Protein AF-A0A951JNP9-F1 (afdb_monomer)

Mean predicted aligned error: 10.54 Å

Solvent-accessible surface area (backbone atoms only — not comparable to full-atom values): 10435 Å² total; per-residue (Å²): 135,77,74,66,65,61,54,60,59,53,63,57,62,78,66,54,77,75,78,70,90,62,84,84,72,83,64,74,75,79,90,60,90,66,82,86,49,72,65,60,55,49,46,41,73,75,48,42,84,53,52,74,46,77,48,74,44,97,88,77,47,43,36,37,30,35,56,43,95,45,43,48,61,54,53,46,45,38,32,75,76,67,43,37,78,36,73,77,46,50,47,66,46,76,82,55,92,88,50,46,35,31,43,38,39,36,34,29,14,76,91,77,71,42,72,42,35,41,35,24,68,29,47,83,93,50,46,61,38,58,40,50,44,91,76,37,74,67,36,55,61,30,51,17,46,32,28,51,72,66,51,38,43,51,52,86,48,94,75,80,50,72,74,80,70,62,92,81,68,87,80,84,110

Foldseek 3Di:
DDPVVVVVVVVVVVVPPDPPPDPPPVDADPDDPQDDDPVVVVLCVVPPVQFPDWGDPPRAAIETEG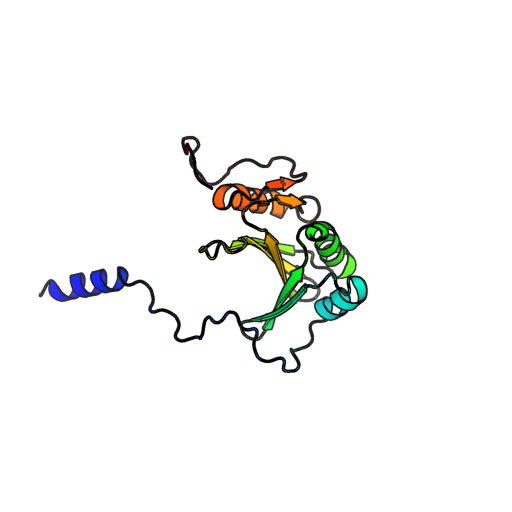ELACVLVSLLCCCPVVQQVDFPAWAWDDPDPQFFIKTWTWTARPVVRDIYIYIYGHGPVGLEHAQCCVVDVVSLVRVLDRCQPPVRHHPPRPDNHHDPDDPPPDDDD

Radius of gyration: 19.49 Å; Cα contacts (8 Å, |Δi|>4): 256; chains: 1; bounding box: 50×58×49 Å

Sequence (173 aa):
MSDDGFKKGLDSLDQGPAPSDAPDDGAPPPAGDLPPHPSVDALREEFGAGVLRHELVAGDEHIVYIPPERAAEVLGWLRDQQGYDFLQDLTAVDYGGGRAIQVVYQLWSIERKLNLRVKCELPLDALEIDTVYFLWRAADWLEREVYDMFGVVFRGHPDLRRILMPYNYAEGH

Structure (mmCIF, N/CA/C/O backbone):
data_AF-A0A951JNP9-F1
#
_entry.id   AF-A0A951JNP9-F1
#
loop_
_atom_site.group_PDB
_atom_site.id
_atom_site.type_symbol
_atom_site.label_atom_id
_atom_site.label_alt_id
_atom_site.label_comp_id
_atom_site.label_asym_id
_atom_site.label_entity_id
_atom_site.label_seq_id
_atom_site.pdbx_PDB_ins_code
_atom_site.Cartn_x
_atom_site.Cartn_y
_atom_site.Cartn_z
_atom_site.occupancy
_atom_site.B_iso_or_equiv
_atom_site.auth_seq_id
_atom_site.auth_comp_id
_atom_site.auth_asym_id
_atom_site.auth_atom_id
_atom_site.pdbx_PDB_model_num
ATOM 1 N N . MET A 1 1 ? 34.194 43.141 1.386 1.00 49.09 1 MET A N 1
ATOM 2 C CA . MET A 1 1 ? 33.127 42.213 1.813 1.00 49.09 1 MET A CA 1
ATOM 3 C C . MET A 1 1 ? 33.415 40.915 1.092 1.00 49.09 1 MET A C 1
ATOM 5 O O . MET A 1 1 ? 33.294 40.891 -0.123 1.00 49.09 1 MET A O 1
ATOM 9 N N . SER A 1 2 ? 34.012 39.949 1.789 1.00 50.94 2 SER A N 1
ATOM 10 C CA . SER A 1 2 ? 34.652 38.798 1.148 1.00 50.94 2 SER A CA 1
ATOM 11 C C . SER A 1 2 ? 33.619 37.809 0.612 1.00 50.94 2 SER A C 1
ATOM 13 O O . SER A 1 2 ? 32.766 37.334 1.357 1.00 50.94 2 SER A O 1
ATOM 15 N N . ASP A 1 3 ? 33.775 37.489 -0.671 1.00 61.00 3 ASP A N 1
ATOM 16 C CA . ASP A 1 3 ? 33.046 36.524 -1.516 1.00 61.00 3 ASP A CA 1
ATOM 17 C C . ASP A 1 3 ? 33.176 35.051 -1.046 1.00 61.00 3 ASP A C 1
ATOM 19 O O . ASP A 1 3 ? 32.680 34.112 -1.661 1.00 61.00 3 ASP A O 1
ATOM 23 N N . ASP A 1 4 ? 33.850 34.850 0.085 1.00 58.62 4 ASP A N 1
ATOM 24 C CA . ASP A 1 4 ? 34.246 33.553 0.637 1.00 58.62 4 ASP A CA 1
ATOM 25 C C . ASP A 1 4 ? 33.125 32.874 1.436 1.00 58.62 4 ASP A C 1
ATOM 27 O O . ASP A 1 4 ? 33.121 31.660 1.608 1.00 58.62 4 ASP A O 1
ATOM 31 N N . GLY A 1 5 ? 32.153 33.649 1.931 1.00 52.34 5 GLY A N 1
ATOM 32 C CA . GLY A 1 5 ? 31.021 33.115 2.696 1.00 52.34 5 GLY A CA 1
ATOM 33 C C . GLY A 1 5 ? 29.940 32.479 1.821 1.00 52.34 5 GLY A C 1
ATOM 34 O O . GLY A 1 5 ? 29.278 31.541 2.254 1.00 52.34 5 GLY A O 1
ATOM 35 N N . PHE A 1 6 ? 29.777 32.964 0.586 1.00 53.50 6 PHE A N 1
ATOM 36 C CA . PHE A 1 6 ? 28.733 32.497 -0.328 1.00 53.50 6 PHE A CA 1
ATOM 37 C C . PHE A 1 6 ? 29.116 31.175 -1.009 1.00 53.50 6 PHE A C 1
ATOM 39 O O . PHE A 1 6 ? 28.304 30.255 -1.054 1.00 53.50 6 PHE A O 1
ATOM 46 N N . LYS A 1 7 ? 30.378 31.031 -1.442 1.00 54.97 7 LYS A N 1
ATOM 47 C CA . LYS A 1 7 ? 30.908 29.764 -1.986 1.00 54.97 7 LYS A CA 1
ATOM 48 C C . LYS A 1 7 ? 30.853 28.624 -0.974 1.00 54.97 7 LYS A C 1
ATOM 50 O O . LYS A 1 7 ? 30.363 27.549 -1.292 1.00 54.97 7 LYS A O 1
ATOM 55 N N . LYS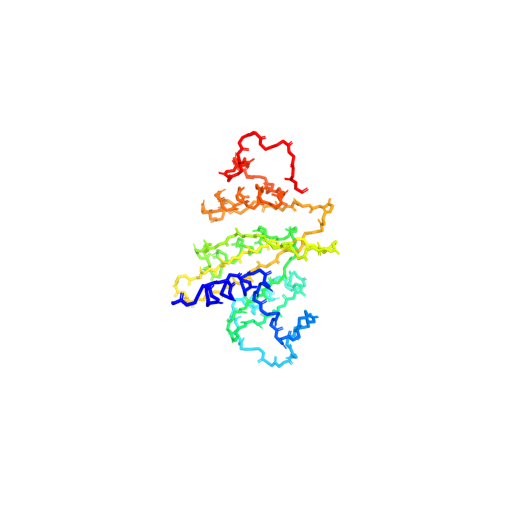 A 1 8 ? 31.225 28.903 0.278 1.00 56.62 8 LYS A N 1
ATOM 56 C CA . LYS A 1 8 ? 31.210 27.909 1.360 1.00 56.62 8 LYS A CA 1
ATOM 57 C C . LYS A 1 8 ? 29.818 27.337 1.652 1.00 56.62 8 LYS A C 1
ATOM 59 O O . LYS A 1 8 ? 29.720 26.195 2.081 1.00 56.62 8 LYS A O 1
ATOM 64 N N . GLY A 1 9 ? 28.763 28.128 1.439 1.00 52.12 9 GLY A N 1
ATOM 65 C CA . GLY A 1 9 ? 27.374 27.682 1.593 1.00 52.12 9 GLY A CA 1
ATOM 66 C C . GLY A 1 9 ? 26.840 26.896 0.392 1.00 52.12 9 GLY A C 1
ATOM 67 O O . GLY A 1 9 ? 25.927 26.091 0.550 1.00 52.12 9 GLY A O 1
ATOM 68 N N . LEU A 1 10 ? 27.414 27.096 -0.798 1.00 55.69 10 LEU A N 1
ATOM 69 C CA . LEU A 1 10 ? 27.048 26.348 -2.000 1.00 55.69 10 LEU A CA 1
ATOM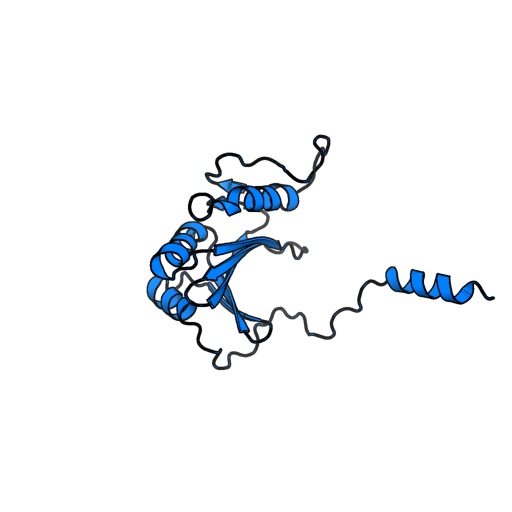 70 C C . LEU A 1 10 ? 27.736 24.973 -2.021 1.00 55.69 10 LEU A C 1
ATOM 72 O O . LEU A 1 10 ? 27.094 23.975 -2.327 1.00 55.69 10 LEU A O 1
ATOM 76 N N . ASP A 1 11 ? 28.991 24.905 -1.568 1.00 55.91 11 ASP A N 1
ATOM 77 C CA . ASP A 1 11 ? 29.754 23.655 -1.449 1.00 55.91 11 ASP A CA 1
ATOM 78 C C . ASP A 1 11 ? 29.171 22.693 -0.388 1.00 55.91 11 ASP A C 1
ATOM 80 O O . ASP A 1 11 ? 29.387 21.484 -0.459 1.00 55.91 11 ASP A O 1
ATOM 84 N N . SER A 1 12 ? 28.400 23.199 0.588 1.00 51.38 12 SER A N 1
ATOM 85 C CA . SER A 1 12 ? 27.672 22.360 1.558 1.00 51.38 12 SER A CA 1
ATOM 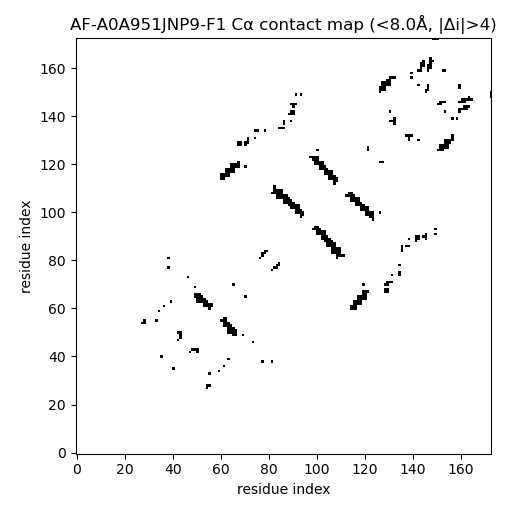86 C C . SER A 1 12 ? 26.370 21.762 1.018 1.00 51.38 12 SER A C 1
ATOM 88 O O . SER A 1 12 ? 25.822 20.862 1.645 1.00 51.38 12 SER A O 1
ATOM 90 N N . LEU A 1 13 ? 25.863 22.250 -0.119 1.00 50.34 13 LEU A N 1
ATOM 91 C CA . LEU A 1 13 ? 24.669 21.695 -0.769 1.00 50.34 13 LEU A CA 1
ATOM 92 C C . LEU A 1 13 ? 25.011 20.512 -1.689 1.00 50.34 13 LEU A C 1
ATOM 94 O O . LEU A 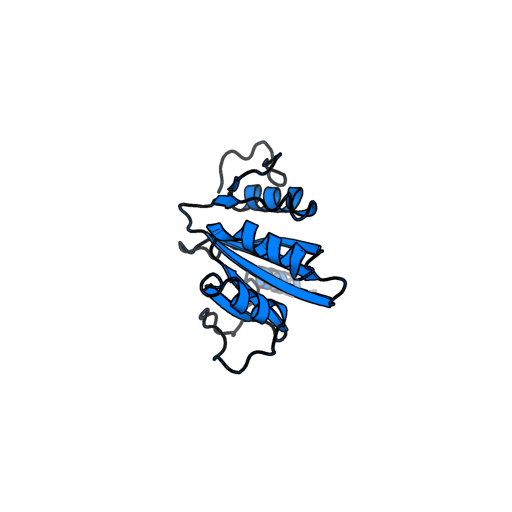1 13 ? 24.150 19.672 -1.929 1.00 50.34 13 LEU A O 1
ATOM 98 N N . ASP A 1 14 ? 26.263 20.415 -2.147 1.00 57.28 14 ASP A N 1
ATOM 99 C CA . ASP A 1 14 ? 26.741 19.334 -3.026 1.00 57.28 14 ASP A CA 1
ATOM 100 C C . ASP A 1 14 ? 27.051 18.032 -2.260 1.00 57.28 14 ASP A C 1
ATOM 102 O O . ASP A 1 14 ? 27.156 16.956 -2.840 1.00 57.28 14 ASP A O 1
ATOM 106 N N . GLN A 1 15 ? 27.169 18.107 -0.929 1.00 57.19 15 GLN A N 1
ATOM 107 C CA . GLN A 1 15 ? 27.477 16.951 -0.076 1.00 57.19 15 GLN A CA 1
ATOM 108 C C . GLN A 1 15 ? 26.233 16.170 0.375 1.00 57.19 15 GLN A C 1
ATOM 110 O O . GLN A 1 15 ? 26.372 15.137 1.028 1.00 57.19 15 GLN A O 1
ATOM 115 N N . GLY A 1 16 ? 25.030 16.634 0.010 1.00 48.88 16 GLY A N 1
ATOM 116 C CA . GLY A 1 16 ? 23.773 16.075 0.507 1.00 48.88 16 GLY A CA 1
ATOM 117 C C . GLY A 1 16 ? 23.630 16.211 2.033 1.00 48.88 16 GLY A C 1
ATOM 118 O O . GLY A 1 16 ? 24.548 16.667 2.722 1.00 48.88 16 GLY A O 1
ATOM 119 N N . PRO A 1 17 ? 22.468 15.862 2.611 1.00 59.94 17 PRO A N 1
ATOM 120 C CA . PRO A 1 17 ? 22.386 15.687 4.054 1.00 59.94 17 PRO A CA 1
ATOM 121 C C . PRO A 1 17 ? 23.386 14.606 4.478 1.00 59.94 17 PRO A C 1
ATOM 123 O O . PRO A 1 17 ? 23.531 13.590 3.796 1.00 59.94 17 PRO A O 1
ATOM 126 N N . ALA A 1 18 ? 24.061 14.818 5.610 1.00 45.91 18 ALA A N 1
ATOM 127 C CA . ALA A 1 18 ? 24.862 13.763 6.214 1.00 45.91 18 ALA A CA 1
ATOM 128 C C . ALA A 1 18 ? 23.985 12.504 6.358 1.00 45.91 18 ALA A C 1
ATOM 130 O O . ALA A 1 18 ? 22.815 12.638 6.745 1.00 45.91 18 ALA A O 1
ATOM 131 N N . PRO A 1 19 ? 24.503 11.307 6.027 1.00 47.09 19 PRO A N 1
ATOM 132 C CA . PRO A 1 19 ? 23.771 10.075 6.272 1.00 47.09 19 PRO A CA 1
ATOM 133 C C . PRO A 1 19 ? 23.340 10.063 7.737 1.00 47.09 19 PRO A C 1
ATOM 135 O O . PRO A 1 19 ? 24.102 10.459 8.619 1.00 47.09 19 PRO A O 1
ATOM 138 N N . SER A 1 20 ? 22.087 9.685 7.983 1.00 54.03 20 SER A N 1
ATOM 139 C CA . SER A 1 20 ? 21.606 9.525 9.348 1.00 54.03 20 SER A CA 1
ATOM 140 C C . SER A 1 20 ? 22.540 8.548 10.060 1.00 54.03 20 SER A C 1
ATOM 142 O O . SER A 1 20 ? 22.755 7.450 9.559 1.00 54.03 20 SER A O 1
ATOM 144 N N . ASP A 1 21 ? 23.071 8.925 11.226 1.00 48.34 21 ASP A N 1
ATOM 145 C CA . ASP A 1 21 ? 23.836 8.022 12.103 1.00 48.34 21 ASP A CA 1
ATOM 146 C C . ASP A 1 21 ? 22.972 6.861 12.650 1.00 48.34 21 ASP A C 1
ATOM 148 O O . ASP A 1 21 ? 23.423 6.070 13.481 1.00 48.34 21 ASP A O 1
ATOM 152 N N . ALA A 1 22 ? 21.709 6.756 12.221 1.00 42.69 22 ALA A N 1
ATOM 153 C CA . ALA A 1 22 ? 20.901 5.577 12.440 1.00 42.69 22 ALA A CA 1
ATOM 154 C C . ALA A 1 22 ? 21.538 4.387 11.700 1.00 42.69 22 ALA A C 1
ATOM 156 O O . ALA A 1 22 ? 21.836 4.496 10.508 1.00 42.69 22 ALA A O 1
ATOM 157 N N . PRO A 1 23 ? 21.730 3.237 12.364 1.00 38.00 23 PRO A N 1
ATOM 158 C CA . PRO A 1 23 ? 21.969 2.004 11.639 1.00 38.00 23 PRO A CA 1
ATOM 159 C C . PRO A 1 23 ? 20.791 1.787 10.678 1.00 38.00 23 PRO A C 1
ATOM 161 O O . PRO A 1 23 ? 19.663 1.588 11.116 1.00 38.00 23 PRO A O 1
ATOM 164 N N . ASP A 1 24 ? 21.047 1.872 9.373 1.00 51.34 24 ASP A N 1
ATOM 165 C CA . ASP A 1 24 ? 20.160 1.340 8.337 1.00 51.34 24 ASP A CA 1
ATOM 166 C C . ASP A 1 24 ? 20.561 -0.116 8.087 1.00 51.34 24 ASP A C 1
ATOM 168 O O . ASP A 1 24 ? 21.157 -0.473 7.072 1.00 51.34 24 ASP A O 1
ATOM 172 N N . ASP A 1 25 ? 20.338 -0.963 9.087 1.00 47.31 25 ASP A N 1
ATOM 173 C CA . ASP A 1 25 ? 20.498 -2.409 8.957 1.00 47.31 25 ASP A CA 1
ATOM 174 C C . ASP A 1 25 ? 19.206 -3.083 8.472 1.00 47.31 25 ASP A C 1
ATOM 176 O O . ASP A 1 25 ? 19.175 -4.304 8.303 1.00 47.31 25 ASP A O 1
ATOM 180 N N . GLY A 1 26 ? 18.137 -2.308 8.238 1.00 44.78 26 GLY A N 1
ATOM 181 C CA . GLY A 1 26 ? 16.809 -2.833 7.925 1.00 44.78 26 GLY A CA 1
ATOM 182 C C . GLY A 1 26 ? 16.301 -3.821 8.980 1.00 44.78 26 GLY A C 1
ATOM 183 O O . GLY A 1 26 ? 15.355 -4.565 8.715 1.00 44.78 26 GLY A O 1
ATOM 184 N N . ALA A 1 27 ? 16.944 -3.879 10.152 1.00 41.88 27 ALA A N 1
ATOM 185 C CA . ALA A 1 27 ? 16.557 -4.782 11.206 1.00 41.88 27 ALA A CA 1
ATOM 186 C C . ALA A 1 27 ? 15.336 -4.162 11.886 1.00 41.88 27 ALA A C 1
ATOM 188 O O . ALA A 1 27 ? 15.412 -3.027 12.369 1.00 41.88 27 ALA A O 1
ATOM 189 N N . PRO A 1 28 ? 14.191 -4.866 11.928 1.00 49.56 28 PRO A N 1
ATOM 190 C CA . PRO A 1 28 ? 13.063 -4.381 12.697 1.00 49.56 28 PRO A CA 1
ATOM 191 C C . PRO A 1 28 ? 13.534 -4.144 14.139 1.00 49.56 28 PRO A C 1
ATOM 193 O O . PRO A 1 28 ? 14.361 -4.919 14.642 1.00 49.56 28 PRO A O 1
ATOM 196 N N . PRO A 1 29 ? 13.038 -3.088 14.815 1.00 47.09 29 PRO A N 1
ATOM 197 C CA . PRO A 1 29 ? 13.341 -2.874 16.222 1.00 47.09 29 PRO A CA 1
ATOM 198 C C . PRO A 1 29 ? 13.115 -4.183 16.993 1.00 47.09 29 PRO A C 1
ATOM 200 O O . PRO A 1 29 ? 12.210 -4.949 16.633 1.00 47.09 29 PRO A O 1
ATOM 203 N N . PRO A 1 30 ? 13.938 -4.481 18.019 1.00 49.66 30 PRO A N 1
ATOM 204 C CA . PRO A 1 30 ? 13.806 -5.717 18.777 1.00 49.66 30 PRO A CA 1
ATOM 205 C C . PRO A 1 30 ? 12.350 -5.873 19.205 1.00 49.66 30 PRO A C 1
ATOM 207 O O . PRO A 1 30 ? 11.751 -4.903 19.669 1.00 49.66 30 PRO A O 1
ATOM 210 N N . ALA A 1 31 ? 11.797 -7.072 19.001 1.00 46.38 31 ALA A N 1
ATOM 211 C CA . ALA A 1 31 ? 10.410 -7.410 19.293 1.00 46.38 31 ALA A CA 1
ATOM 212 C C . ALA A 1 31 ? 10.123 -7.273 20.800 1.00 46.38 31 ALA A C 1
ATOM 214 O O . ALA A 1 31 ? 10.106 -8.249 21.543 1.00 46.38 31 ALA A O 1
ATOM 215 N N . GLY A 1 32 ? 9.968 -6.039 21.268 1.00 54.38 32 GLY A N 1
ATOM 216 C CA . GLY A 1 32 ? 9.181 -5.716 22.442 1.00 54.38 32 GLY A CA 1
ATOM 217 C C . GLY A 1 32 ? 7.704 -5.750 22.068 1.00 54.38 32 GLY A C 1
ATOM 218 O O . GLY A 1 32 ? 7.357 -5.757 20.885 1.00 54.38 32 GLY A O 1
ATOM 219 N N . ASP A 1 33 ? 6.838 -5.768 23.077 1.00 60.81 33 ASP A N 1
ATOM 220 C 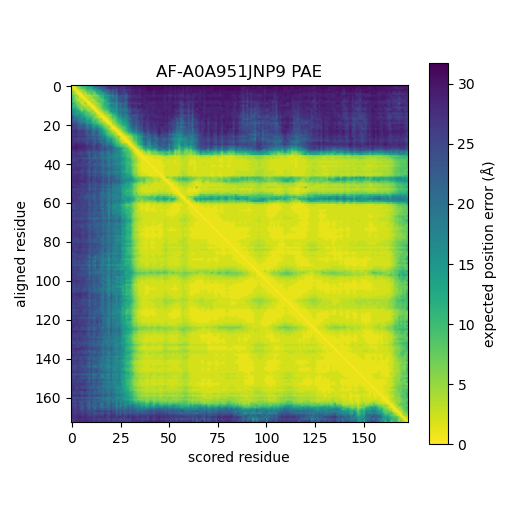CA . ASP A 1 33 ? 5.395 -5.672 22.879 1.00 60.81 33 ASP A CA 1
ATOM 221 C C . ASP A 1 33 ? 5.080 -4.348 22.168 1.00 60.81 33 ASP A C 1
ATOM 223 O O . ASP A 1 33 ? 5.083 -3.275 22.777 1.00 60.81 33 ASP A O 1
ATOM 227 N N . LEU A 1 34 ? 4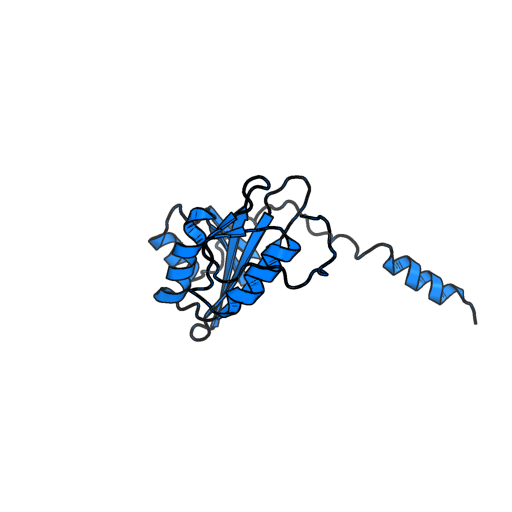.880 -4.414 20.848 1.00 65.94 34 LEU A N 1
ATOM 228 C CA . LEU A 1 34 ? 4.480 -3.260 20.054 1.00 65.94 34 LEU A CA 1
ATOM 229 C C . LEU A 1 34 ? 3.146 -2.741 20.617 1.00 65.94 34 LEU A C 1
ATOM 231 O O . LEU A 1 34 ? 2.285 -3.568 20.939 1.00 65.94 34 LEU A O 1
ATOM 235 N N . PRO A 1 35 ? 2.939 -1.413 20.739 1.00 73.06 35 PRO A N 1
ATOM 236 C CA . PRO A 1 35 ? 1.628 -0.862 21.052 1.00 73.06 35 PRO A CA 1
ATOM 237 C C . PRO A 1 35 ? 0.564 -1.540 20.178 1.00 73.06 35 PRO A C 1
ATOM 239 O O . PRO A 1 35 ? 0.781 -1.717 18.979 1.00 73.06 35 PRO A O 1
ATOM 242 N N . PRO A 1 36 ? -0.554 -1.991 20.763 1.00 81.75 36 PRO A N 1
ATOM 243 C CA . PRO A 1 36 ? -1.541 -2.753 20.019 1.00 81.75 36 PRO A CA 1
ATOM 244 C C . PRO A 1 36 ? -2.177 -1.867 18.952 1.00 81.75 36 PRO A C 1
ATOM 246 O O . PRO A 1 36 ? -2.542 -0.719 19.217 1.00 81.75 36 PRO A O 1
ATOM 249 N N . HIS A 1 37 ? -2.363 -2.423 17.758 1.00 91.19 37 HIS A N 1
ATOM 250 C CA . HIS A 1 37 ? -3.127 -1.777 16.704 1.00 91.19 37 HIS A CA 1
ATOM 251 C C . HIS A 1 37 ? -4.308 -2.680 16.340 1.00 91.19 37 HIS A C 1
ATOM 253 O O . HIS A 1 37 ? -4.099 -3.715 15.705 1.00 91.19 37 HIS A O 1
ATOM 259 N N . PRO A 1 38 ? -5.559 -2.290 16.650 1.00 92.38 38 PRO A N 1
ATOM 260 C CA . PRO A 1 38 ? -6.717 -3.182 16.547 1.00 92.38 38 PRO A CA 1
ATOM 261 C C . PRO A 1 38 ? -6.925 -3.751 15.139 1.00 92.38 38 PRO A C 1
ATOM 263 O O . PRO A 1 38 ? -7.298 -4.908 14.991 1.00 92.38 38 PRO A O 1
ATOM 266 N N . SER A 1 39 ? -6.635 -2.973 14.089 1.00 94.56 39 SER A N 1
ATOM 267 C CA . SER A 1 39 ? -6.726 -3.488 12.716 1.00 94.56 39 SER A CA 1
ATOM 268 C C . SER A 1 39 ? -5.606 -4.465 12.355 1.00 94.56 39 SER A C 1
ATOM 270 O O . SER A 1 39 ? -5.814 -5.277 11.470 1.00 94.56 39 SER A O 1
ATOM 272 N N . VAL A 1 40 ? -4.432 -4.398 12.997 1.00 93.81 40 VAL A N 1
ATOM 273 C CA . VAL A 1 40 ? -3.334 -5.352 12.755 1.00 93.81 40 VAL A CA 1
ATOM 274 C C . VAL A 1 40 ? -3.663 -6.683 13.421 1.00 93.81 40 VAL A C 1
ATOM 276 O O . VAL A 1 40 ? -3.440 -7.732 12.822 1.00 93.81 40 VAL A O 1
ATOM 279 N N . ASP A 1 41 ? -4.242 -6.641 14.621 1.00 92.69 41 ASP A N 1
ATOM 280 C CA . ASP A 1 41 ? -4.719 -7.838 15.314 1.00 92.69 41 ASP A CA 1
ATOM 281 C C . ASP A 1 41 ? -5.839 -8.512 14.510 1.00 92.69 41 ASP A C 1
ATOM 283 O O . ASP A 1 41 ? -5.717 -9.683 14.155 1.00 92.69 41 ASP A O 1
ATOM 287 N N . ALA A 1 42 ? -6.854 -7.750 14.088 1.00 95.00 42 ALA A N 1
ATOM 288 C CA . ALA A 1 42 ? -7.939 -8.265 13.251 1.00 95.00 42 ALA A CA 1
ATOM 289 C C . ALA A 1 42 ? -7.443 -8.792 11.888 1.00 95.00 42 ALA A C 1
ATOM 291 O O . ALA A 1 42 ? -7.913 -9.819 11.406 1.00 95.00 42 ALA A O 1
ATOM 292 N N . LEU A 1 43 ? -6.466 -8.120 11.267 1.00 94.69 43 LEU A N 1
ATOM 293 C CA . LEU A 1 43 ? -5.846 -8.568 10.017 1.00 94.69 43 LEU A CA 1
ATOM 294 C C . LEU A 1 43 ? -5.138 -9.919 10.197 1.00 94.69 43 LEU A C 1
ATOM 296 O O . LEU A 1 43 ? -5.237 -10.784 9.332 1.00 94.69 43 LEU A O 1
ATOM 300 N N . ARG A 1 44 ? -4.431 -10.120 11.316 1.00 93.00 44 ARG A N 1
ATOM 301 C CA . ARG A 1 44 ? -3.780 -11.400 11.636 1.00 93.00 44 ARG A CA 1
ATOM 302 C C . ARG A 1 44 ? -4.789 -12.506 11.920 1.00 93.00 44 ARG A C 1
ATOM 304 O O . ARG A 1 44 ? -4.540 -13.641 11.526 1.00 93.00 44 ARG A O 1
ATOM 311 N N . GLU A 1 45 ? -5.896 -12.192 12.583 1.00 94.44 45 GLU A N 1
ATOM 312 C CA . GLU A 1 45 ? -6.978 -13.150 12.829 1.00 94.44 45 GLU A CA 1
ATOM 313 C C . GLU A 1 45 ? -7.636 -13.611 11.522 1.00 94.44 45 GLU A C 1
ATOM 315 O O . GLU A 1 45 ? -7.832 -14.810 11.331 1.00 94.44 45 GLU A O 1
ATOM 320 N N . GLU A 1 46 ? -7.916 -12.681 10.605 1.00 96.06 46 GLU A N 1
ATOM 321 C CA . GLU A 1 46 ? -8.578 -12.977 9.329 1.00 96.06 46 GLU A CA 1
ATOM 322 C C . GLU A 1 46 ? -7.635 -13.651 8.321 1.00 96.06 46 GLU A C 1
ATOM 324 O O . GLU A 1 46 ? -7.967 -14.662 7.702 1.00 96.06 46 GLU A O 1
ATOM 329 N N . PHE A 1 47 ? -6.436 -13.091 8.138 1.00 93.62 47 PHE A N 1
ATOM 330 C CA . PHE A 1 47 ? -5.545 -13.464 7.039 1.00 93.62 47 PHE A CA 1
ATOM 331 C C . PHE A 1 47 ? -4.388 -14.369 7.455 1.00 93.62 47 PHE A C 1
ATOM 333 O O . PHE A 1 47 ? -3.734 -14.937 6.575 1.00 93.62 47 PHE A O 1
ATOM 340 N N . GLY A 1 48 ? -4.131 -14.530 8.756 1.00 88.69 48 GLY A N 1
ATOM 341 C CA . GLY A 1 48 ? -3.088 -15.398 9.299 1.00 88.69 48 GLY A CA 1
ATOM 342 C C . GLY A 1 48 ? -1.730 -15.170 8.634 1.00 88.69 48 GLY A C 1
ATOM 343 O O . GLY A 1 48 ? -1.169 -14.076 8.674 1.00 88.69 48 GLY A O 1
ATOM 344 N N . ALA A 1 49 ? -1.227 -16.210 7.962 1.00 81.69 49 ALA A N 1
ATOM 345 C CA . ALA A 1 49 ? 0.033 -16.185 7.214 1.00 81.69 49 ALA A CA 1
ATOM 346 C C . ALA A 1 49 ? 0.046 -15.222 6.004 1.00 81.69 49 ALA A C 1
ATOM 348 O O . ALA A 1 49 ? 1.086 -15.039 5.380 1.00 81.69 49 ALA A O 1
ATOM 349 N N . GLY A 1 50 ? -1.087 -14.598 5.666 1.00 81.50 50 GLY A N 1
ATOM 350 C CA . GLY A 1 50 ? -1.172 -13.513 4.687 1.00 81.50 50 GLY A CA 1
ATOM 351 C C . GLY A 1 50 ? -0.529 -12.202 5.146 1.00 81.50 50 GLY A C 1
ATOM 352 O O . GLY A 1 50 ? -0.328 -11.319 4.320 1.00 81.50 50 GLY A O 1
ATOM 353 N N . VAL A 1 51 ? -0.188 -12.071 6.432 1.00 90.38 51 VAL A N 1
ATOM 354 C CA . VAL A 1 51 ? 0.597 -10.953 6.969 1.00 90.38 51 VAL A CA 1
ATOM 355 C C . VAL A 1 51 ? 2.045 -11.411 7.109 1.00 90.38 51 VAL A C 1
ATOM 357 O O . VAL A 1 51 ? 2.382 -12.151 8.031 1.00 90.38 51 VAL A O 1
ATOM 360 N N . LEU A 1 52 ? 2.904 -10.984 6.188 1.00 90.94 52 LEU A N 1
ATOM 361 C CA . LEU A 1 52 ? 4.294 -11.440 6.104 1.00 90.94 52 LEU A CA 1
ATOM 362 C C . LEU A 1 52 ? 5.164 -10.842 7.209 1.00 90.94 52 LEU A C 1
ATOM 364 O O . LEU A 1 52 ? 6.013 -11.517 7.788 1.00 90.94 52 LEU A O 1
ATOM 368 N N . ARG A 1 53 ? 4.966 -9.552 7.486 1.00 93.12 53 ARG A N 1
ATOM 369 C CA . ARG A 1 53 ? 5.750 -8.787 8.458 1.00 93.12 53 ARG A CA 1
ATOM 370 C C . ARG A 1 53 ? 4.921 -7.633 9.003 1.00 93.12 53 ARG A C 1
ATOM 372 O O . ARG A 1 53 ? 4.069 -7.089 8.307 1.00 93.12 53 ARG A O 1
ATOM 379 N N . HIS A 1 54 ? 5.171 -7.267 10.254 1.00 93.12 54 HIS A N 1
ATOM 380 C CA . HIS A 1 54 ? 4.583 -6.104 10.914 1.00 93.12 54 HIS A CA 1
ATOM 381 C C . HIS A 1 54 ? 5.702 -5.330 11.600 1.00 93.12 54 HIS A C 1
ATOM 383 O O . HIS A 1 54 ? 6.470 -5.906 12.365 1.00 93.12 54 HIS A O 1
ATOM 389 N N . GLU A 1 55 ? 5.783 -4.040 11.306 1.00 92.19 55 GLU A N 1
ATOM 390 C CA . GLU A 1 55 ? 6.759 -3.118 11.870 1.00 92.19 55 GLU A CA 1
ATOM 391 C C . GLU A 1 55 ? 6.055 -1.943 12.537 1.00 92.19 55 GLU A C 1
ATOM 393 O O . GLU A 1 55 ? 4.924 -1.587 12.191 1.00 92.19 55 GLU A O 1
ATOM 398 N N . LEU A 1 56 ? 6.763 -1.331 13.479 1.00 88.94 56 LEU A N 1
ATOM 399 C CA . LEU A 1 56 ? 6.420 -0.037 14.040 1.00 88.94 56 LEU A CA 1
ATOM 400 C C . LEU A 1 56 ? 7.572 0.917 13.758 1.00 88.94 56 LEU A C 1
ATOM 402 O O . LEU A 1 56 ? 8.710 0.650 14.148 1.00 88.94 56 LEU A O 1
ATOM 406 N N . VAL A 1 57 ? 7.273 2.022 13.088 1.00 83.88 57 VAL A N 1
ATOM 407 C CA . VAL A 1 57 ? 8.257 3.041 12.719 1.00 83.88 57 VAL A CA 1
ATOM 408 C C . VAL A 1 57 ? 7.837 4.375 13.322 1.00 83.88 57 VAL A C 1
ATOM 410 O O . VAL A 1 57 ? 6.655 4.628 13.529 1.00 83.88 57 VAL A O 1
ATOM 413 N N . ALA A 1 58 ? 8.816 5.218 13.659 1.00 76.19 58 ALA A N 1
ATOM 414 C CA . ALA A 1 58 ? 8.592 6.561 14.204 1.00 76.19 58 ALA A CA 1
ATOM 415 C C . ALA A 1 58 ? 7.693 6.626 15.466 1.00 76.19 58 ALA A C 1
ATOM 417 O O . ALA A 1 58 ? 7.202 7.692 15.816 1.00 76.19 58 ALA A O 1
ATOM 418 N N . GLY A 1 59 ? 7.542 5.512 16.193 1.00 72.31 59 GLY A N 1
ATOM 419 C CA . GLY A 1 59 ? 6.873 5.432 17.496 1.00 72.31 59 GLY A CA 1
ATOM 420 C C . GLY A 1 59 ? 5.390 5.052 17.458 1.00 72.31 59 GLY A C 1
ATOM 421 O O . GLY A 1 59 ? 4.917 4.458 18.423 1.00 72.31 59 GLY A O 1
ATOM 422 N N . ASP A 1 60 ? 4.676 5.327 16.367 1.00 80.44 60 ASP A N 1
ATOM 423 C CA . ASP A 1 60 ? 3.234 5.060 16.252 1.00 80.44 60 ASP A CA 1
ATOM 424 C C . ASP A 1 60 ? 2.767 4.623 14.851 1.00 80.44 60 ASP A C 1
ATOM 426 O O . ASP A 1 60 ? 1.599 4.273 14.682 1.00 80.44 60 ASP A O 1
ATOM 430 N N . GLU A 1 61 ? 3.645 4.577 13.844 1.00 88.81 61 GLU A N 1
ATOM 431 C CA . GLU A 1 61 ? 3.253 4.174 12.495 1.00 88.81 61 GLU A CA 1
ATOM 432 C C . GLU A 1 61 ? 3.367 2.660 12.305 1.00 88.81 61 GLU A C 1
ATOM 434 O O . GLU A 1 61 ? 4.459 2.093 12.197 1.00 88.81 61 GLU A O 1
ATOM 439 N N . HIS A 1 62 ? 2.211 2.002 12.234 1.00 94.69 62 HIS A N 1
ATOM 440 C CA . HIS A 1 62 ? 2.115 0.577 11.950 1.00 94.69 62 HIS A CA 1
ATOM 441 C C . HIS A 1 62 ? 2.264 0.309 10.452 1.00 94.69 62 HIS A C 1
ATOM 443 O O . HIS A 1 62 ? 1.513 0.848 9.634 1.00 94.69 62 HIS A O 1
ATOM 449 N N . ILE A 1 63 ? 3.200 -0.574 10.102 1.00 96.38 63 ILE A N 1
ATOM 450 C CA . ILE A 1 63 ? 3.437 -1.025 8.730 1.00 96.38 63 ILE A CA 1
ATOM 451 C C . ILE A 1 63 ? 3.214 -2.530 8.660 1.00 96.38 63 ILE A C 1
ATOM 453 O O . ILE A 1 63 ? 3.861 -3.283 9.383 1.00 96.38 63 ILE A O 1
ATOM 457 N N . VAL A 1 64 ? 2.330 -2.983 7.780 1.00 97.06 64 VAL A N 1
ATOM 458 C CA . VAL A 1 64 ? 2.129 -4.408 7.496 1.00 97.06 64 VAL A CA 1
ATOM 459 C C . VAL A 1 64 ? 2.563 -4.730 6.076 1.00 97.06 64 VAL A C 1
ATOM 461 O O . VAL A 1 64 ? 2.280 -3.984 5.143 1.00 97.06 64 VAL A O 1
ATOM 464 N N . TYR A 1 65 ? 3.252 -5.852 5.917 1.00 97.81 65 TYR A N 1
ATOM 465 C CA . TYR A 1 65 ? 3.665 -6.374 4.623 1.00 97.81 65 TYR A CA 1
ATOM 466 C C . TYR A 1 65 ? 2.767 -7.540 4.258 1.00 97.81 65 TYR A C 1
ATOM 468 O O . TYR A 1 65 ? 2.543 -8.434 5.080 1.00 97.81 65 TYR A O 1
ATOM 476 N N . ILE A 1 66 ? 2.275 -7.533 3.028 1.00 97.81 66 ILE A N 1
ATOM 477 C CA . ILE A 1 66 ? 1.406 -8.576 2.489 1.00 97.81 66 ILE A CA 1
ATOM 478 C C . ILE A 1 66 ? 1.919 -9.023 1.115 1.00 97.81 66 ILE A C 1
ATOM 480 O O . ILE A 1 66 ? 2.635 -8.263 0.455 1.00 97.81 66 ILE A O 1
ATOM 484 N N . PRO A 1 67 ? 1.573 -10.240 0.666 1.00 96.88 67 PRO A N 1
ATOM 485 C CA . PRO A 1 67 ? 1.899 -10.677 -0.682 1.00 96.88 67 PRO A CA 1
ATOM 486 C C . PRO A 1 67 ? 1.182 -9.807 -1.734 1.00 96.88 67 PRO A C 1
ATOM 488 O O . PRO A 1 67 ? -0.016 -9.542 -1.561 1.00 96.88 67 PRO A O 1
ATOM 491 N N . PRO A 1 68 ? 1.854 -9.388 -2.825 1.00 97.00 68 PRO A N 1
ATOM 492 C CA . PRO A 1 68 ? 1.240 -8.580 -3.886 1.00 97.00 68 PRO A CA 1
ATOM 493 C C . PRO A 1 68 ? -0.038 -9.202 -4.469 1.00 97.00 68 PRO A C 1
ATOM 495 O O . PRO A 1 68 ? -1.010 -8.499 -4.740 1.00 97.00 68 PRO A O 1
ATOM 498 N N . GLU A 1 69 ? -0.081 -10.528 -4.601 1.00 96.31 69 GLU A N 1
ATOM 499 C CA . GLU A 1 69 ? -1.224 -11.291 -5.112 1.00 96.31 69 GLU A CA 1
ATOM 500 C C . GLU A 1 69 ? -2.469 -11.233 -4.214 1.00 96.31 69 GLU A C 1
ATOM 502 O O . GLU A 1 69 ? -3.564 -11.567 -4.659 1.00 96.31 69 GLU A O 1
ATOM 507 N N . ARG A 1 70 ? -2.321 -10.794 -2.958 1.00 96.19 70 ARG A N 1
ATOM 508 C CA . ARG A 1 70 ? -3.430 -10.610 -2.011 1.00 96.19 70 ARG A CA 1
ATOM 509 C C . ARG A 1 70 ? -3.771 -9.146 -1.763 1.00 96.19 70 ARG A C 1
ATOM 511 O O . ARG A 1 70 ? -4.674 -8.865 -0.978 1.00 96.19 70 ARG A O 1
ATOM 518 N N . ALA A 1 71 ? -3.076 -8.210 -2.410 1.00 97.19 71 ALA A N 1
ATOM 519 C CA . ALA A 1 71 ? -3.197 -6.791 -2.104 1.00 97.19 71 ALA A CA 1
ATOM 520 C C . ALA A 1 71 ? -4.636 -6.282 -2.233 1.00 97.19 71 ALA A C 1
ATOM 522 O O . ALA A 1 71 ? -5.175 -5.741 -1.271 1.00 97.19 71 ALA A O 1
ATOM 523 N N . ALA A 1 72 ? -5.294 -6.519 -3.371 1.00 97.69 72 ALA A N 1
ATOM 524 C CA . ALA A 1 72 ? -6.665 -6.059 -3.594 1.00 97.69 72 ALA A CA 1
ATOM 525 C C . ALA A 1 72 ? -7.677 -6.687 -2.615 1.00 97.69 72 ALA A C 1
ATOM 527 O O . ALA A 1 72 ? -8.571 -5.993 -2.130 1.00 97.69 72 ALA A O 1
ATOM 528 N N . GLU A 1 73 ? -7.518 -7.973 -2.282 1.00 97.75 73 GLU A N 1
ATOM 529 C CA . GLU A 1 73 ? -8.354 -8.684 -1.301 1.00 97.75 73 GLU A CA 1
ATOM 530 C C . GLU A 1 73 ? -8.221 -8.054 0.094 1.00 97.75 73 GLU A C 1
ATOM 532 O O . GLU A 1 73 ? -9.212 -7.645 0.703 1.00 97.75 73 GLU A O 1
ATOM 537 N N . VAL A 1 74 ? -6.985 -7.933 0.582 1.00 98.12 74 VAL A N 1
ATOM 538 C CA . VAL A 1 74 ? -6.685 -7.425 1.924 1.00 98.12 74 VAL A CA 1
ATOM 539 C C . VAL A 1 74 ? -7.061 -5.951 2.054 1.00 98.12 74 VAL A C 1
ATOM 541 O O . VAL A 1 74 ? -7.672 -5.551 3.044 1.00 98.12 74 VAL A O 1
ATOM 544 N N . LEU A 1 75 ? -6.734 -5.132 1.053 1.00 98.44 75 LEU A N 1
ATOM 545 C CA . LEU A 1 75 ? -7.077 -3.711 1.034 1.00 98.44 75 LEU A CA 1
ATOM 546 C C . LEU A 1 75 ? -8.595 -3.505 0.961 1.00 98.44 75 LEU A C 1
ATOM 548 O O . LEU A 1 75 ? -9.122 -2.621 1.638 1.00 98.44 75 LEU A O 1
ATOM 552 N N . GLY A 1 76 ? -9.312 -4.351 0.215 1.00 98.38 76 GLY A N 1
ATOM 553 C CA . GLY A 1 76 ? -10.773 -4.343 0.178 1.00 98.38 76 GLY A CA 1
ATOM 554 C C . GLY A 1 76 ? -11.379 -4.655 1.543 1.00 98.38 76 GLY A C 1
ATOM 555 O O . GLY A 1 76 ? -12.246 -3.923 2.019 1.00 98.38 76 GLY A O 1
ATOM 556 N N . TRP A 1 77 ? -10.861 -5.676 2.226 1.00 98.38 77 TRP A N 1
ATOM 557 C CA . TRP A 1 77 ? -11.281 -6.005 3.587 1.00 98.38 77 TRP A CA 1
ATOM 558 C C . TRP A 1 77 ? -10.954 -4.891 4.592 1.00 98.38 77 TRP A C 1
ATOM 560 O O . TRP A 1 77 ? -11.791 -4.555 5.429 1.00 98.38 77 TRP A O 1
ATOM 570 N N . LEU A 1 78 ? -9.780 -4.257 4.492 1.00 98.25 78 LEU A N 1
ATOM 571 C CA . LEU A 1 78 ? -9.420 -3.114 5.337 1.00 98.25 78 LEU A CA 1
ATOM 572 C C . LEU A 1 78 ? -10.397 -1.945 5.141 1.00 98.25 78 LEU A C 1
ATOM 574 O O . LEU A 1 78 ? -10.845 -1.347 6.122 1.00 98.25 78 LEU A O 1
ATOM 578 N N . ARG A 1 79 ? -10.778 -1.644 3.896 1.00 98.38 79 ARG A N 1
ATOM 579 C CA . ARG A 1 79 ? -11.792 -0.625 3.598 1.00 98.38 79 ARG A CA 1
ATOM 580 C C . ARG A 1 79 ? -13.144 -0.995 4.212 1.00 98.38 79 ARG A C 1
ATOM 582 O O . ARG A 1 79 ? -13.715 -0.199 4.952 1.00 98.38 79 ARG A O 1
ATOM 589 N N . ASP A 1 80 ? -13.630 -2.199 3.917 1.00 98.06 80 ASP A N 1
ATOM 590 C CA . ASP A 1 80 ? -15.024 -2.582 4.158 1.00 98.06 80 ASP A CA 1
ATOM 591 C C . ASP A 1 80 ? -15.294 -3.029 5.602 1.00 98.06 80 ASP A C 1
ATOM 593 O O . ASP A 1 80 ? -16.364 -2.748 6.135 1.00 98.06 80 ASP A O 1
ATOM 597 N N . GLN A 1 81 ? -14.339 -3.711 6.242 1.00 97.75 81 GLN A N 1
ATOM 598 C CA . GLN A 1 81 ? -14.506 -4.302 7.579 1.00 97.75 81 GLN A CA 1
ATOM 599 C C . GLN A 1 81 ? -13.776 -3.524 8.674 1.00 97.75 81 GLN A C 1
ATOM 601 O O . GLN A 1 81 ? -14.216 -3.514 9.821 1.00 97.75 81 GLN A O 1
ATOM 606 N N . GLN A 1 82 ? -12.663 -2.866 8.339 1.00 97.31 82 GLN A N 1
ATOM 607 C CA . GLN A 1 82 ? -11.881 -2.079 9.300 1.00 97.31 82 GLN A CA 1
ATOM 608 C C . GLN A 1 82 ? -12.093 -0.566 9.151 1.00 97.31 82 GLN A C 1
ATOM 610 O O . GLN A 1 82 ? -11.572 0.205 9.958 1.00 97.31 82 GLN A O 1
ATOM 615 N N . GLY A 1 83 ? -12.883 -0.128 8.169 1.00 97.38 83 GLY A N 1
ATOM 616 C CA . GLY A 1 83 ? -13.271 1.271 8.014 1.00 97.38 83 GLY A CA 1
ATOM 617 C C . GLY A 1 83 ? -12.125 2.184 7.583 1.00 97.38 83 GLY A C 1
ATOM 618 O O . GLY A 1 83 ? -12.084 3.333 8.016 1.00 97.38 83 GLY A O 1
ATOM 619 N N . TYR A 1 84 ? -11.176 1.691 6.782 1.00 98.25 84 TYR A N 1
ATOM 620 C CA . TYR A 1 84 ? -10.169 2.533 6.122 1.00 98.25 84 TYR A CA 1
ATOM 621 C C . TYR A 1 84 ? -10.765 3.196 4.876 1.00 98.25 84 TYR A C 1
ATOM 623 O O . TYR A 1 84 ? -10.546 2.779 3.740 1.00 98.25 84 TYR A O 1
ATOM 631 N N . ASP A 1 85 ? -11.571 4.226 5.100 1.00 97.12 85 ASP A N 1
ATOM 632 C CA . ASP A 1 85 ? -12.351 4.927 4.083 1.00 97.12 85 ASP A CA 1
ATOM 633 C C . ASP A 1 85 ? -11.541 5.952 3.269 1.00 97.12 85 ASP A C 1
ATOM 635 O O . ASP A 1 85 ? -12.008 6.424 2.229 1.00 97.12 85 ASP A O 1
ATOM 639 N N . PHE A 1 86 ? -10.303 6.243 3.679 1.00 98.00 86 PHE A N 1
ATOM 640 C CA . PHE A 1 86 ? -9.434 7.212 3.020 1.00 98.00 86 PHE A CA 1
ATOM 641 C C . PHE A 1 86 ? -8.076 6.608 2.622 1.00 98.00 86 PHE A C 1
ATOM 643 O O . PHE A 1 86 ? -7.255 6.264 3.473 1.00 98.00 86 PHE A O 1
ATOM 650 N N . LEU A 1 87 ? -7.829 6.515 1.309 1.00 98.50 87 LEU A N 1
ATOM 651 C CA . LEU A 1 87 ? -6.498 6.283 0.741 1.00 98.50 87 LEU A CA 1
ATOM 652 C C . LEU A 1 87 ? -5.761 7.623 0.707 1.00 98.50 87 LEU A C 1
ATOM 654 O O . LEU A 1 87 ? -6.037 8.457 -0.156 1.00 98.50 87 LEU A O 1
ATOM 658 N N . GLN A 1 88 ? -4.876 7.835 1.679 1.00 97.44 88 GLN A N 1
ATOM 659 C CA . GLN A 1 88 ? -4.125 9.079 1.817 1.00 97.44 88 GLN A CA 1
ATOM 660 C C . GLN A 1 88 ? -3.068 9.210 0.721 1.00 97.44 88 GLN A C 1
ATOM 662 O O . GLN A 1 88 ? -2.879 10.301 0.190 1.00 97.44 88 GLN A O 1
ATOM 667 N N . ASP A 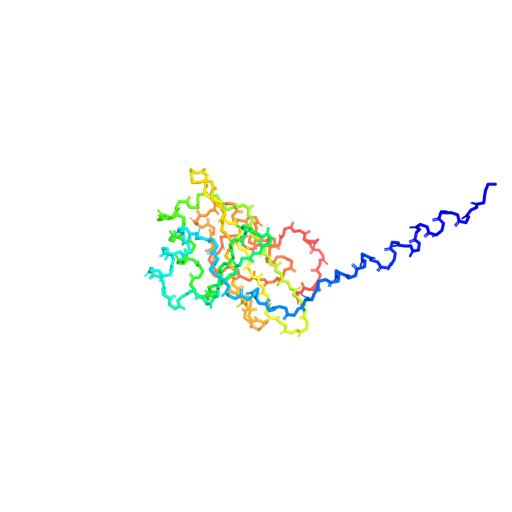1 89 ? -2.383 8.108 0.415 1.00 98.25 89 ASP A N 1
ATOM 668 C CA . ASP A 1 89 ? -1.332 8.056 -0.596 1.00 98.25 89 ASP A CA 1
ATOM 669 C C . ASP A 1 89 ? -1.135 6.623 -1.114 1.00 98.25 89 ASP A C 1
ATOM 671 O O . ASP A 1 89 ? -1.424 5.647 -0.411 1.00 98.25 89 ASP A O 1
ATOM 675 N N . LEU A 1 90 ? -0.634 6.510 -2.341 1.00 98.69 90 LEU A N 1
ATOM 676 C CA . LEU A 1 90 ? -0.189 5.274 -2.970 1.00 98.69 90 LEU A CA 1
ATOM 677 C C . LEU A 1 90 ? 1.050 5.617 -3.791 1.00 98.69 90 LEU A C 1
ATOM 679 O O . LEU A 1 90 ? 0.982 6.347 -4.775 1.00 98.69 90 LEU A O 1
ATOM 683 N N . THR A 1 91 ? 2.184 5.082 -3.359 1.00 98.31 91 THR A N 1
ATOM 684 C CA . THR A 1 91 ? 3.493 5.371 -3.946 1.00 98.31 91 THR A CA 1
ATOM 685 C C . THR A 1 91 ? 4.309 4.088 -4.081 1.00 98.31 91 THR A C 1
ATOM 687 O O . THR A 1 91 ? 3.868 3.013 -3.663 1.00 98.31 91 THR A O 1
ATOM 690 N N . ALA A 1 92 ? 5.504 4.180 -4.654 1.00 97.94 92 ALA A N 1
ATOM 691 C CA . ALA A 1 92 ? 6.469 3.098 -4.615 1.00 97.94 92 ALA A CA 1
ATOM 692 C C . ALA A 1 92 ? 7.842 3.582 -4.149 1.00 97.94 92 ALA A C 1
ATOM 694 O O . ALA A 1 92 ? 8.189 4.756 -4.260 1.00 97.94 92 ALA A O 1
ATOM 695 N N . VAL A 1 93 ? 8.616 2.659 -3.585 1.00 97.62 93 VAL A N 1
ATOM 696 C CA . VAL A 1 93 ? 9.981 2.906 -3.126 1.00 97.62 93 VAL A CA 1
ATOM 697 C C . VAL A 1 93 ? 10.908 1.925 -3.822 1.00 97.62 93 VAL A C 1
ATOM 699 O O . VAL A 1 93 ? 10.776 0.712 -3.645 1.00 97.62 93 VAL A O 1
ATOM 702 N N . ASP A 1 94 ? 11.860 2.461 -4.579 1.00 95.62 94 ASP A N 1
ATOM 703 C CA . ASP A 1 94 ? 12.999 1.712 -5.095 1.00 95.62 94 ASP A CA 1
ATOM 704 C C . ASP A 1 94 ? 14.233 2.036 -4.249 1.00 95.62 94 ASP A C 1
ATOM 706 O O . ASP A 1 94 ? 14.710 3.170 -4.198 1.00 95.62 94 ASP A O 1
ATOM 710 N N . TYR A 1 95 ? 14.744 1.023 -3.556 1.00 93.00 95 TYR A N 1
ATOM 711 C CA . TYR A 1 95 ? 15.964 1.145 -2.770 1.00 93.00 95 TYR A CA 1
ATOM 712 C C . TYR A 1 95 ? 17.237 0.879 -3.601 1.00 93.00 95 TYR A C 1
ATOM 714 O O . TYR A 1 95 ? 18.352 0.981 -3.080 1.00 93.00 95 TYR A O 1
ATOM 722 N N . GLY A 1 96 ? 17.107 0.499 -4.870 1.00 91.88 96 GLY A N 1
ATOM 723 C CA . GLY A 1 96 ? 18.205 0.139 -5.755 1.00 91.88 96 GLY A CA 1
ATOM 724 C C . GLY A 1 96 ? 18.943 -1.137 -5.335 1.00 91.88 96 GLY A C 1
ATOM 725 O O . GLY A 1 96 ? 18.615 -1.811 -4.351 1.00 91.88 96 GLY A O 1
ATOM 726 N N . GLY A 1 97 ? 19.984 -1.479 -6.099 1.00 92.25 97 GLY A N 1
ATOM 727 C CA . GLY A 1 97 ? 20.861 -2.617 -5.795 1.00 92.25 97 GLY A CA 1
ATOM 728 C C . GLY A 1 97 ? 20.225 -3.991 -6.028 1.00 92.25 97 GLY A C 1
ATOM 729 O O . GLY A 1 97 ? 20.609 -4.953 -5.369 1.00 92.25 97 GLY A O 1
ATOM 730 N N . GLY A 1 98 ? 19.249 -4.093 -6.936 1.00 92.00 98 GLY A N 1
ATOM 731 C CA . GLY A 1 98 ? 18.561 -5.353 -7.239 1.00 92.00 98 GLY A CA 1
ATOM 732 C C . GLY A 1 98 ? 17.485 -5.747 -6.220 1.00 92.00 98 GLY A C 1
ATOM 733 O O . GLY A 1 98 ? 16.987 -6.870 -6.266 1.00 92.00 98 GLY A O 1
ATOM 734 N N . ARG A 1 99 ? 17.148 -4.853 -5.282 1.00 93.94 99 ARG A N 1
ATOM 735 C CA . ARG A 1 99 ? 16.085 -5.066 -4.295 1.00 93.94 99 ARG A CA 1
ATOM 736 C C . ARG A 1 99 ? 14.706 -4.938 -4.941 1.00 93.94 99 ARG A C 1
ATOM 738 O O . ARG A 1 99 ? 14.551 -4.266 -5.953 1.00 93.94 99 ARG A O 1
ATOM 745 N N . ALA A 1 100 ? 13.716 -5.586 -4.333 1.00 95.50 100 ALA A N 1
ATOM 746 C CA . ALA A 1 100 ? 12.321 -5.461 -4.735 1.00 95.50 100 ALA A CA 1
ATOM 747 C C . ALA A 1 100 ? 11.839 -4.006 -4.608 1.00 95.50 100 ALA A C 1
ATOM 749 O O . ALA A 1 100 ? 12.173 -3.323 -3.634 1.00 95.50 100 ALA A O 1
ATOM 750 N N . ILE A 1 101 ? 11.014 -3.566 -5.559 1.00 97.56 101 ILE A N 1
ATOM 751 C CA . ILE A 1 101 ? 10.281 -2.303 -5.449 1.00 97.56 101 ILE A CA 1
ATOM 752 C C . ILE A 1 101 ? 9.148 -2.508 -4.446 1.00 97.56 101 ILE A C 1
ATOM 754 O O . ILE A 1 101 ? 8.411 -3.491 -4.515 1.00 97.56 101 ILE A O 1
ATOM 758 N N . GLN A 1 102 ? 8.994 -1.582 -3.505 1.00 98.19 102 GLN A N 1
ATOM 759 C CA . GLN A 1 102 ? 7.910 -1.640 -2.528 1.00 98.19 102 GLN A CA 1
ATOM 760 C C . GLN A 1 102 ? 6.758 -0.748 -2.975 1.00 98.19 102 GLN A C 1
ATOM 762 O O . GLN A 1 102 ? 6.914 0.467 -2.963 1.00 98.19 102 GLN A O 1
ATOM 767 N N . VAL A 1 103 ? 5.599 -1.318 -3.304 1.00 98.69 103 VAL A N 1
ATOM 768 C CA . VAL A 1 103 ? 4.353 -0.549 -3.453 1.00 98.69 103 VAL A CA 1
ATOM 769 C C . VAL A 1 103 ? 3.789 -0.285 -2.061 1.00 98.69 103 VAL A C 1
ATOM 771 O O . VAL A 1 103 ? 3.645 -1.207 -1.256 1.00 98.69 103 VAL A O 1
ATOM 774 N N . VAL A 1 104 ? 3.495 0.977 -1.763 1.00 98.69 104 VAL A N 1
ATOM 775 C CA . VAL A 1 104 ? 3.113 1.457 -0.435 1.00 98.69 104 VAL A CA 1
ATOM 776 C C . VAL A 1 104 ? 1.733 2.091 -0.502 1.00 98.69 104 VAL A C 1
ATOM 778 O O . VAL A 1 104 ? 1.531 3.052 -1.234 1.00 98.69 104 VAL A O 1
ATOM 781 N N . TYR A 1 105 ? 0.808 1.597 0.315 1.00 98.69 105 TYR A N 1
ATOM 782 C CA . TYR A 1 105 ? -0.518 2.170 0.516 1.00 98.69 105 TYR A CA 1
ATOM 783 C C . TYR A 1 105 ? -0.571 2.817 1.899 1.00 98.69 105 TYR A C 1
ATOM 785 O O . TYR A 1 105 ? -0.385 2.135 2.911 1.00 98.69 105 TYR A O 1
ATOM 793 N N . GLN A 1 106 ? -0.839 4.120 1.959 1.00 98.12 106 GLN A N 1
ATOM 794 C CA . GLN A 1 106 ? -1.077 4.826 3.215 1.00 98.12 106 GLN A CA 1
ATOM 795 C C . GLN A 1 106 ? -2.582 4.961 3.435 1.00 98.12 106 GLN A C 1
ATOM 797 O O . GLN A 1 106 ? -3.259 5.729 2.750 1.00 98.12 106 GLN A O 1
ATOM 802 N N . LEU A 1 107 ? -3.108 4.217 4.404 1.00 98.31 107 LEU A N 1
ATOM 803 C CA . LEU A 1 107 ? -4.532 4.197 4.710 1.00 98.31 107 LEU A CA 1
ATOM 804 C C . LEU A 1 107 ? -4.838 5.002 5.968 1.00 98.31 107 LEU A C 1
ATOM 806 O O . LEU A 1 107 ? -4.065 5.013 6.929 1.00 98.31 107 LEU A O 1
ATOM 810 N N . TRP A 1 108 ? -6.016 5.612 5.978 1.00 97.62 108 TRP A N 1
ATOM 811 C CA . TRP A 1 108 ? -6.566 6.315 7.125 1.00 97.62 108 TRP A CA 1
ATOM 812 C C . TRP A 1 108 ? -8.039 5.952 7.321 1.00 97.62 108 TRP A C 1
ATOM 814 O O . TRP A 1 108 ? -8.820 5.915 6.370 1.00 97.62 108 TRP A O 1
ATOM 824 N N . SER A 1 109 ? -8.415 5.691 8.570 1.00 97.62 109 SER A N 1
ATOM 825 C CA . SER A 1 109 ? -9.806 5.578 8.997 1.00 97.62 109 SER A CA 1
ATOM 826 C C . SER A 1 109 ? -10.238 6.895 9.626 1.00 97.62 109 SER A C 1
ATOM 828 O O . SER A 1 109 ? -9.735 7.270 10.691 1.00 97.62 109 SER A O 1
ATOM 830 N N . ILE A 1 110 ? -11.168 7.607 8.987 1.00 95.38 110 ILE A N 1
ATOM 831 C CA . ILE A 1 110 ? -11.619 8.923 9.463 1.00 95.38 110 ILE A CA 1
ATOM 832 C C . ILE A 1 110 ? -12.371 8.784 10.787 1.00 95.38 110 ILE A C 1
ATOM 834 O O . ILE A 1 110 ? -12.111 9.535 11.729 1.00 95.38 110 ILE A O 1
ATOM 838 N N . GLU A 1 111 ? -13.269 7.803 10.873 1.00 95.19 111 GLU A N 1
ATOM 839 C CA . GLU A 1 111 ? -14.089 7.563 12.061 1.00 95.19 111 GLU A CA 1
ATOM 840 C C . GLU A 1 111 ? -13.236 7.141 13.263 1.00 95.19 111 GLU A C 1
ATOM 842 O O . GLU A 1 111 ? -13.387 7.680 14.362 1.00 95.19 111 GLU A O 1
ATOM 847 N N . ARG A 1 112 ? -12.300 6.209 13.046 1.00 94.81 112 ARG A N 1
ATOM 848 C CA . ARG A 1 112 ? -11.474 5.632 14.116 1.00 94.81 112 ARG A CA 1
ATOM 849 C C . ARG A 1 112 ? -10.236 6.468 14.433 1.00 94.81 112 ARG A C 1
ATOM 851 O O . ARG A 1 112 ? -9.644 6.268 15.489 1.00 94.81 112 ARG A O 1
ATOM 858 N N . LYS A 1 113 ? -9.861 7.402 13.549 1.00 94.50 113 LYS A N 1
ATOM 859 C CA . LYS A 1 113 ? -8.633 8.215 13.618 1.00 94.50 113 LYS A CA 1
ATOM 860 C C . LYS A 1 113 ? -7.372 7.355 13.727 1.00 94.50 113 LYS A C 1
ATOM 862 O O . LYS A 1 113 ? -6.504 7.614 14.556 1.00 94.50 113 LYS A O 1
ATOM 867 N N . LEU A 1 114 ? -7.315 6.311 12.905 1.00 93.88 114 LEU A N 1
ATOM 868 C CA . LEU A 1 114 ? -6.203 5.365 12.852 1.00 93.88 114 LEU A CA 1
ATOM 869 C C . LEU A 1 114 ? -5.583 5.379 11.460 1.00 93.88 114 LEU A C 1
ATOM 871 O O . LEU A 1 114 ? -6.308 5.375 10.463 1.00 93.88 114 LEU A O 1
ATOM 875 N N . ASN A 1 115 ? -4.255 5.340 11.403 1.00 94.94 115 ASN A N 1
ATOM 876 C CA . ASN A 1 115 ? -3.507 5.095 10.177 1.00 94.94 115 ASN A CA 1
ATOM 877 C C . ASN A 1 115 ? -3.081 3.624 10.098 1.00 94.94 115 ASN A C 1
ATOM 879 O O . ASN A 1 115 ? -3.034 2.913 11.096 1.00 94.94 115 ASN A O 1
ATOM 883 N N . LEU A 1 116 ? -2.804 3.147 8.892 1.00 97.06 116 LEU A N 1
ATOM 884 C CA . LEU A 1 116 ? -2.104 1.886 8.676 1.00 97.06 116 LEU A CA 1
ATOM 885 C C . LEU A 1 116 ? -1.393 1.964 7.334 1.00 97.06 116 LEU A C 1
ATOM 887 O O . LEU A 1 116 ? -2.014 2.284 6.320 1.00 97.06 116 LEU A O 1
ATOM 891 N N . ARG A 1 117 ? -0.099 1.654 7.321 1.00 98.06 117 ARG A N 1
ATOM 892 C CA . ARG A 1 117 ? 0.654 1.512 6.080 1.00 98.06 117 ARG A CA 1
ATOM 893 C C . ARG A 1 117 ? 0.674 0.049 5.669 1.00 98.06 117 ARG A C 1
ATOM 895 O O . ARG A 1 117 ? 1.044 -0.817 6.457 1.00 98.06 117 ARG A O 1
ATOM 902 N N . VAL A 1 118 ? 0.316 -0.221 4.423 1.00 98.44 118 VAL A N 1
ATOM 903 C CA . VAL A 1 118 ? 0.402 -1.554 3.824 1.00 98.44 118 VAL A CA 1
ATOM 904 C C . VAL A 1 118 ? 1.475 -1.520 2.747 1.00 98.44 118 VAL A C 1
ATOM 906 O O . VAL A 1 118 ? 1.488 -0.610 1.921 1.00 98.44 118 VAL A O 1
ATOM 909 N N . LYS A 1 119 ? 2.386 -2.490 2.752 1.00 98.56 119 LYS A N 1
ATOM 910 C CA . LYS A 1 119 ? 3.459 -2.609 1.763 1.00 98.56 119 LYS A CA 1
ATOM 911 C C . LYS A 1 119 ? 3.400 -3.949 1.039 1.00 98.56 119 LYS A C 1
ATOM 913 O O . LYS A 1 119 ? 3.184 -4.985 1.663 1.00 98.56 119 LYS A O 1
ATOM 918 N N . CYS A 1 120 ? 3.637 -3.916 -0.265 1.00 98.44 120 CYS A N 1
ATOM 919 C CA . CYS A 1 120 ? 3.811 -5.093 -1.111 1.00 98.44 120 CYS A CA 1
ATOM 920 C C . CYS A 1 120 ? 5.197 -5.025 -1.751 1.00 98.44 120 CYS A C 1
ATOM 922 O O . CYS A 1 120 ? 5.555 -3.997 -2.322 1.00 98.44 120 CYS A O 1
ATOM 924 N N . GLU A 1 121 ? 5.980 -6.095 -1.651 1.00 98.19 121 GLU A N 1
ATOM 925 C CA . GLU A 1 121 ? 7.328 -6.163 -2.225 1.00 98.19 121 GLU A CA 1
ATOM 926 C C . GLU A 1 121 ? 7.256 -6.881 -3.576 1.00 98.19 121 GLU A C 1
ATOM 928 O O . GLU A 1 121 ? 6.928 -8.065 -3.634 1.00 98.19 121 GLU A O 1
ATOM 933 N N . LEU A 1 122 ? 7.517 -6.150 -4.660 1.00 97.88 122 LEU A N 1
ATOM 934 C CA . LEU A 1 122 ? 7.460 -6.647 -6.032 1.00 97.88 122 LEU A CA 1
ATOM 935 C C . LEU A 1 122 ? 8.888 -6.897 -6.534 1.00 97.88 122 LEU A C 1
ATOM 937 O O . LEU A 1 122 ? 9.707 -5.969 -6.533 1.00 97.88 122 LEU A O 1
ATOM 941 N N . PRO A 1 123 ? 9.223 -8.123 -6.961 1.00 96.44 123 PRO A N 1
ATOM 942 C CA . PRO A 1 123 ? 10.532 -8.389 -7.537 1.00 96.44 123 PRO A CA 1
ATOM 943 C C . PRO A 1 123 ? 10.679 -7.647 -8.876 1.00 96.44 123 PRO A C 1
ATOM 945 O O . PRO A 1 123 ? 9.701 -7.421 -9.588 1.00 96.44 123 PRO A O 1
ATOM 948 N N . LEU A 1 124 ? 11.909 -7.258 -9.224 1.00 93.25 124 LEU A N 1
ATOM 949 C CA . LEU A 1 124 ? 12.188 -6.403 -10.390 1.00 93.25 124 LEU A CA 1
ATOM 950 C C . LEU A 1 124 ? 11.799 -7.028 -11.739 1.00 93.25 124 LEU A C 1
ATOM 952 O O . LEU A 1 124 ? 11.616 -6.312 -12.717 1.00 93.25 124 LEU A O 1
ATOM 956 N N . ASP A 1 125 ? 11.679 -8.352 -11.804 1.00 93.06 125 ASP A N 1
ATOM 957 C CA . ASP A 1 125 ? 11.240 -9.096 -12.985 1.00 93.06 125 ASP A CA 1
ATOM 958 C C . ASP A 1 125 ? 9.715 -9.309 -13.048 1.00 93.06 125 ASP A C 1
ATOM 960 O O . ASP A 1 125 ? 9.217 -9.809 -14.058 1.00 93.06 125 ASP A O 1
ATOM 964 N N . ALA A 1 126 ? 8.965 -8.899 -12.017 1.00 94.75 126 ALA A N 1
ATOM 965 C CA . ALA A 1 126 ? 7.505 -8.976 -11.966 1.00 94.75 126 ALA A CA 1
ATOM 966 C C . ALA A 1 126 ? 6.893 -7.744 -11.268 1.00 94.75 126 ALA A C 1
ATOM 968 O O . ALA A 1 126 ? 6.310 -7.826 -10.184 1.00 94.75 126 ALA A O 1
ATOM 969 N N . LEU A 1 127 ? 7.009 -6.583 -11.920 1.00 96.88 127 LEU A N 1
ATOM 970 C CA . LEU A 1 127 ? 6.448 -5.308 -11.459 1.00 96.88 127 LEU A CA 1
ATOM 971 C C . LEU A 1 127 ? 4.957 -5.171 -11.801 1.00 96.88 127 LEU A C 1
ATOM 973 O O . LEU A 1 127 ? 4.546 -4.254 -12.508 1.00 96.88 127 LEU A O 1
ATOM 977 N N . GLU A 1 128 ? 4.130 -6.089 -11.307 1.00 97.69 128 GLU A N 1
ATOM 978 C CA . GLU A 1 128 ? 2.684 -6.066 -11.528 1.00 97.69 128 GLU A CA 1
ATOM 979 C C . GLU A 1 128 ? 1.871 -6.408 -10.274 1.00 97.69 128 GLU A C 1
ATOM 981 O O . GLU A 1 128 ? 2.192 -7.322 -9.515 1.00 97.69 128 GLU A O 1
ATOM 986 N N . ILE A 1 129 ? 0.769 -5.689 -10.071 1.00 98.50 129 ILE A N 1
ATOM 987 C CA . ILE A 1 129 ? -0.141 -5.842 -8.928 1.00 98.50 129 ILE A CA 1
ATOM 988 C C . ILE A 1 129 ? -1.574 -5.512 -9.357 1.00 98.50 129 ILE A C 1
ATOM 990 O O . ILE A 1 129 ? -1.775 -4.847 -10.368 1.00 98.50 129 ILE A O 1
ATOM 994 N N . ASP A 1 130 ? -2.592 -5.990 -8.643 1.00 98.50 130 ASP A N 1
ATOM 995 C CA . ASP A 1 130 ? -3.982 -5.660 -8.984 1.00 98.50 130 ASP A CA 1
ATOM 996 C C . ASP A 1 130 ? -4.329 -4.220 -8.581 1.00 98.50 130 ASP A C 1
ATOM 998 O O . ASP A 1 130 ? -3.910 -3.731 -7.530 1.00 98.50 130 ASP A O 1
ATOM 1002 N N . THR A 1 131 ? -5.116 -3.541 -9.421 1.00 98.56 131 THR A N 1
ATOM 1003 C CA . THR A 1 131 ? -5.610 -2.187 -9.139 1.00 98.56 131 THR A CA 1
ATOM 1004 C C . THR A 1 131 ? -6.513 -2.157 -7.905 1.00 98.56 131 THR A C 1
ATOM 1006 O O . THR A 1 131 ? -7.322 -3.059 -7.668 1.00 98.56 131 THR A O 1
ATOM 1009 N N . VAL A 1 132 ? -6.448 -1.056 -7.162 1.00 98.50 132 VAL A N 1
ATOM 1010 C CA . VAL A 1 132 ? -7.385 -0.702 -6.091 1.00 98.50 132 VAL A CA 1
ATOM 1011 C C . VAL A 1 132 ? -8.254 0.502 -6.456 1.00 98.50 132 VAL A C 1
ATOM 1013 O O . VAL A 1 132 ? -8.963 1.038 -5.604 1.00 98.50 132 VAL A O 1
ATOM 1016 N N . TYR A 1 133 ? -8.290 0.882 -7.736 1.00 97.81 133 TYR A N 1
ATOM 1017 C CA . TYR A 1 133 ? -9.187 1.902 -8.292 1.00 97.81 133 TYR A CA 1
ATOM 1018 C C . TYR A 1 133 ? -10.649 1.742 -7.852 1.00 97.81 133 TYR A C 1
ATOM 1020 O O . TYR A 1 133 ? -11.320 2.713 -7.495 1.00 97.81 133 TYR A O 1
ATOM 1028 N N . PHE A 1 134 ? -11.155 0.506 -7.842 1.00 96.50 134 PHE A N 1
ATOM 1029 C CA . PHE A 1 134 ? -12.534 0.209 -7.437 1.00 96.50 134 PHE A CA 1
ATOM 1030 C C . PHE A 1 134 ? -12.755 0.335 -5.923 1.00 96.50 134 PHE A C 1
ATOM 1032 O O . PHE A 1 134 ? -13.901 0.417 -5.468 1.00 96.50 134 PHE A O 1
ATOM 1039 N N . LEU A 1 135 ? -11.670 0.350 -5.143 1.00 98.12 135 LEU A N 1
ATOM 1040 C CA . LEU A 1 135 ? -11.710 0.528 -3.700 1.00 98.12 135 LEU A CA 1
ATOM 1041 C C . LEU A 1 135 ? -11.756 2.009 -3.325 1.00 98.12 135 LEU A C 1
ATOM 1043 O O . LEU A 1 135 ? -12.677 2.425 -2.616 1.00 98.12 135 LEU A O 1
ATOM 1047 N N . TRP A 1 136 ? -10.822 2.796 -3.868 1.00 98.31 136 TRP A N 1
ATOM 1048 C CA . TRP A 1 136 ? -10.743 4.244 -3.685 1.00 98.31 136 TRP A CA 1
ATOM 1049 C C . TRP A 1 136 ? -10.511 4.944 -5.021 1.00 98.31 136 TRP A C 1
ATOM 1051 O O . TRP A 1 136 ? -9.507 4.720 -5.692 1.00 98.31 136 TRP A O 1
ATOM 1061 N N . ARG A 1 137 ? -11.380 5.902 -5.364 1.00 96.06 137 ARG A N 1
ATOM 1062 C CA . ARG A 1 137 ? -11.252 6.677 -6.612 1.00 96.06 137 ARG A CA 1
ATOM 1063 C C . ARG A 1 137 ? -9.956 7.487 -6.709 1.00 96.06 137 ARG A C 1
ATOM 1065 O O . ARG A 1 137 ? -9.548 7.822 -7.814 1.00 96.06 137 ARG A O 1
ATOM 1072 N N . ALA A 1 138 ? -9.334 7.813 -5.573 1.00 96.19 138 ALA A N 1
ATOM 1073 C CA . ALA A 1 138 ? -8.038 8.488 -5.531 1.00 96.19 138 ALA A CA 1
ATOM 1074 C C . ALA A 1 138 ? -6.926 7.665 -6.203 1.00 96.19 138 ALA A C 1
ATOM 1076 O O . ALA A 1 138 ? -5.994 8.249 -6.749 1.00 96.19 138 ALA A O 1
ATOM 1077 N N . ALA A 1 139 ? -7.056 6.332 -6.226 1.00 98.00 139 ALA A N 1
ATOM 1078 C CA . ALA A 1 139 ? -6.052 5.451 -6.806 1.00 98.00 139 ALA A CA 1
ATOM 1079 C C . ALA A 1 139 ? -5.878 5.643 -8.322 1.00 98.00 139 ALA A C 1
ATOM 1081 O O . ALA A 1 139 ? -4.822 5.303 -8.825 1.00 98.00 139 ALA A O 1
ATOM 1082 N N . ASP A 1 140 ? -6.835 6.258 -9.034 1.00 97.75 140 ASP A N 1
ATOM 1083 C CA . ASP A 1 140 ? -6.686 6.584 -10.466 1.00 97.75 140 ASP A CA 1
ATOM 1084 C C . ASP A 1 140 ? -5.370 7.317 -10.748 1.00 97.75 140 ASP A C 1
ATOM 1086 O O . ASP A 1 140 ? -4.515 6.869 -11.507 1.00 97.75 140 ASP A O 1
ATOM 1090 N N . TRP A 1 141 ? -5.178 8.443 -10.066 1.00 97.38 141 TRP A N 1
ATOM 1091 C CA . TRP A 1 141 ? -4.006 9.283 -10.269 1.00 97.38 141 TRP A CA 1
ATOM 1092 C C . TRP A 1 141 ? -2.756 8.657 -9.661 1.00 97.38 141 TRP A C 1
ATOM 1094 O O . TRP A 1 141 ? -1.703 8.686 -10.288 1.00 97.38 141 TRP A O 1
ATOM 1104 N N . LEU A 1 142 ? -2.883 8.061 -8.477 1.00 98.31 142 LEU A N 1
ATOM 1105 C CA . LEU A 1 142 ? -1.743 7.529 -7.734 1.00 98.31 142 LEU A CA 1
ATOM 1106 C C . LEU A 1 142 ? -1.147 6.281 -8.406 1.00 98.31 142 LEU A C 1
ATOM 1108 O O . LEU A 1 142 ? 0.066 6.174 -8.551 1.00 98.31 142 LEU A O 1
ATOM 1112 N N . GLU A 1 143 ? -1.978 5.363 -8.905 1.00 98.56 143 GLU A N 1
ATOM 1113 C CA . GLU A 1 143 ? -1.501 4.194 -9.658 1.00 98.56 143 GLU A CA 1
ATOM 1114 C C . GLU A 1 143 ? -0.819 4.611 -10.964 1.00 98.56 143 GLU A C 1
ATOM 1116 O O . GLU A 1 143 ? 0.193 4.032 -11.356 1.00 98.56 143 GLU A O 1
ATOM 1121 N N . ARG A 1 144 ? -1.329 5.655 -11.627 1.00 98.06 144 ARG A N 1
ATOM 1122 C CA . ARG A 1 144 ? -0.714 6.212 -12.839 1.00 98.06 144 ARG A CA 1
ATOM 1123 C C . ARG A 1 144 ? 0.609 6.911 -12.557 1.00 98.06 144 ARG A C 1
ATOM 1125 O O . ARG A 1 144 ? 1.509 6.820 -13.385 1.00 98.06 144 ARG A O 1
ATOM 1132 N N . GLU A 1 145 ? 0.732 7.585 -11.418 1.00 97.44 145 GLU A N 1
ATOM 1133 C CA . GLU A 1 145 ? 1.994 8.163 -10.954 1.00 97.44 145 GLU A CA 1
ATOM 1134 C C . GLU A 1 145 ? 3.036 7.069 -10.718 1.00 97.44 145 GLU A C 1
ATOM 1136 O O . GLU A 1 145 ? 4.137 7.139 -11.265 1.00 97.44 145 GLU A O 1
ATOM 1141 N N . VAL A 1 146 ? 2.672 6.017 -9.980 1.00 98.00 146 VAL A N 1
ATOM 1142 C CA . VAL A 1 146 ? 3.578 4.896 -9.709 1.00 98.00 146 VAL A CA 1
ATOM 1143 C C . VAL A 1 146 ? 3.949 4.145 -10.987 1.00 98.00 146 VAL A C 1
ATOM 1145 O O . VAL A 1 146 ? 5.112 3.790 -11.170 1.00 98.00 146 VAL A O 1
ATOM 1148 N N . TYR A 1 147 ? 3.003 3.953 -11.904 1.00 97.44 147 TYR A N 1
ATOM 1149 C CA . TYR A 1 147 ? 3.289 3.392 -13.222 1.00 97.44 147 TYR A CA 1
ATOM 1150 C C . TYR A 1 147 ? 4.290 4.251 -14.004 1.00 97.44 147 TYR A C 1
ATOM 1152 O O . TYR A 1 147 ? 5.249 3.730 -14.568 1.00 97.44 147 TYR A O 1
ATOM 1160 N N . ASP A 1 148 ? 4.102 5.570 -14.024 1.00 95.44 148 ASP A N 1
ATOM 1161 C CA . ASP A 1 148 ? 4.964 6.479 -14.781 1.00 95.44 148 ASP A CA 1
ATOM 1162 C C . ASP A 1 148 ? 6.370 6.621 -14.179 1.00 95.44 148 ASP A C 1
ATOM 1164 O O . ASP A 1 148 ? 7.343 6.753 -14.915 1.00 95.44 148 ASP A O 1
ATOM 1168 N N . MET A 1 149 ? 6.498 6.566 -12.851 1.00 93.06 149 MET A N 1
ATOM 1169 C CA . MET A 1 149 ? 7.785 6.720 -12.161 1.00 93.06 149 MET A CA 1
ATOM 1170 C C . MET A 1 149 ? 8.554 5.406 -11.997 1.00 93.06 149 MET A C 1
ATOM 1172 O O . MET A 1 149 ? 9.772 5.398 -12.146 1.00 93.06 149 MET A O 1
ATOM 1176 N N . PHE A 1 150 ? 7.863 4.301 -11.708 1.00 94.81 150 PHE A N 1
ATOM 1177 C CA . PHE A 1 150 ? 8.482 3.033 -11.294 1.00 94.81 150 PHE A CA 1
ATOM 1178 C C . PHE A 1 150 ? 8.155 1.853 -12.216 1.00 94.81 150 PHE A C 1
ATOM 1180 O O . PHE A 1 150 ? 8.640 0.749 -11.990 1.00 94.81 150 PHE A O 1
ATOM 1187 N N . GLY A 1 151 ? 7.311 2.046 -13.234 1.00 95.00 151 GLY A N 1
ATOM 1188 C CA . GLY A 1 151 ? 6.964 0.995 -14.193 1.00 95.00 151 GLY A CA 1
ATOM 1189 C C . GLY A 1 151 ? 6.028 -0.089 -13.646 1.00 95.00 151 GLY A C 1
ATOM 1190 O O . GLY A 1 151 ? 5.792 -1.080 -14.334 1.00 95.00 151 GLY A O 1
ATOM 1191 N N . VAL A 1 152 ? 5.474 0.079 -12.438 1.00 97.94 152 VAL A N 1
ATOM 1192 C CA . VAL A 1 152 ? 4.555 -0.906 -11.846 1.00 97.94 152 VAL A CA 1
ATOM 1193 C C . VAL A 1 152 ? 3.227 -0.913 -12.600 1.00 97.94 152 VAL A C 1
ATOM 1195 O O . VAL A 1 152 ? 2.537 0.102 -12.693 1.00 97.94 152 VAL A O 1
ATOM 1198 N N . VAL A 1 153 ? 2.843 -2.078 -13.115 1.00 98.12 153 VAL A N 1
ATOM 1199 C CA . VAL A 1 153 ? 1.601 -2.276 -13.863 1.00 98.12 153 VAL A CA 1
ATOM 1200 C C . VAL A 1 153 ? 0.467 -2.666 -12.916 1.00 98.12 153 VAL A C 1
ATOM 1202 O O . VAL A 1 153 ? 0.491 -3.729 -12.298 1.00 98.12 153 VAL A O 1
ATOM 1205 N N . PHE A 1 154 ? -0.572 -1.831 -12.860 1.00 98.44 154 PHE A N 1
ATOM 1206 C CA . PHE A 1 154 ? -1.787 -2.092 -12.087 1.00 98.44 154 PHE A CA 1
ATOM 1207 C C . PHE A 1 154 ? -2.842 -2.808 -12.945 1.00 98.44 154 PHE A C 1
ATOM 1209 O O . PHE A 1 154 ? -3.519 -2.203 -13.784 1.00 98.44 154 PHE A O 1
ATOM 1216 N N . ARG A 1 155 ? -2.984 -4.126 -12.762 1.00 98.25 155 ARG A N 1
ATOM 1217 C CA . ARG A 1 155 ? -3.902 -4.976 -13.535 1.00 98.25 155 ARG A CA 1
ATOM 1218 C C . ARG A 1 155 ? -5.352 -4.581 -13.266 1.00 98.25 155 ARG A C 1
ATOM 1220 O O . ARG A 1 155 ? -5.782 -4.501 -12.121 1.00 98.25 155 ARG A O 1
ATOM 1227 N N . GLY A 1 156 ? -6.115 -4.360 -14.337 1.00 97.31 156 GLY A N 1
ATOM 1228 C CA . GLY A 1 156 ? -7.529 -3.972 -14.270 1.00 97.31 156 GLY A CA 1
ATOM 1229 C C . GLY A 1 156 ? -7.788 -2.466 -14.147 1.00 97.31 156 GLY A C 1
ATOM 1230 O O . GLY A 1 156 ? -8.955 -2.072 -14.130 1.00 97.31 156 GLY A O 1
ATOM 1231 N N . HIS A 1 157 ? -6.748 -1.624 -14.091 1.00 97.75 157 HIS A N 1
ATOM 1232 C CA . HIS A 1 157 ? -6.916 -0.171 -14.040 1.00 97.75 157 HIS A CA 1
ATOM 1233 C C . HIS A 1 157 ? -7.540 0.359 -15.352 1.00 97.75 157 HIS A C 1
ATOM 1235 O O . HIS A 1 157 ? -7.066 0.010 -16.438 1.00 97.75 157 HIS A O 1
ATOM 1241 N N . PRO A 1 158 ? -8.592 1.203 -15.301 1.00 97.06 158 PRO A N 1
ATOM 1242 C CA . PRO A 1 158 ? -9.355 1.588 -16.493 1.00 97.06 158 PRO A CA 1
ATOM 1243 C C . PRO A 1 158 ? -8.603 2.512 -17.462 1.00 97.06 158 PRO A C 1
ATOM 1245 O O . PRO A 1 158 ? -8.930 2.534 -18.648 1.00 97.06 158 PRO A O 1
ATOM 1248 N N . ASP A 1 159 ? -7.627 3.285 -16.977 1.00 95.12 159 ASP A N 1
ATOM 1249 C CA . ASP A 1 159 ? -6.864 4.244 -17.788 1.00 95.12 159 ASP A CA 1
ATOM 1250 C C . ASP A 1 159 ? -5.396 4.348 -17.336 1.00 95.12 159 ASP A C 1
ATOM 1252 O O . ASP A 1 159 ? -4.933 5.394 -16.882 1.00 95.12 159 ASP A O 1
ATOM 1256 N N . LEU A 1 160 ? -4.653 3.234 -17.380 1.00 95.69 160 LEU A N 1
ATOM 1257 C CA . LEU A 1 160 ? -3.249 3.221 -16.952 1.00 95.69 160 LEU A CA 1
ATOM 1258 C C . LEU A 1 160 ? -2.340 3.816 -18.038 1.00 95.69 160 LEU A C 1
ATOM 1260 O O . LEU A 1 160 ? -1.819 3.119 -18.908 1.00 95.69 160 LEU A O 1
ATOM 1264 N N . ARG A 1 161 ? -2.184 5.139 -18.009 1.00 93.00 161 ARG A N 1
ATOM 1265 C CA . ARG A 1 161 ? -1.283 5.898 -18.885 1.00 93.00 161 ARG A CA 1
ATOM 1266 C C . ARG A 1 161 ? -0.421 6.845 -18.061 1.00 93.00 161 ARG A C 1
ATOM 1268 O O . ARG A 1 161 ? -0.882 7.341 -17.035 1.00 93.00 161 ARG A O 1
ATOM 1275 N N . ARG A 1 162 ? 0.775 7.145 -18.577 1.00 91.19 162 ARG A N 1
ATOM 1276 C CA . ARG A 1 162 ? 1.726 8.125 -18.022 1.00 91.19 162 ARG A CA 1
ATOM 1277 C C . ARG A 1 162 ? 1.065 9.489 -17.775 1.00 91.19 162 ARG A C 1
ATOM 1279 O O . ARG A 1 162 ? 0.181 9.883 -18.546 1.00 91.19 162 ARG A O 1
ATOM 1286 N N . ILE A 1 163 ? 1.481 10.193 -16.720 1.00 91.38 163 ILE A N 1
ATOM 1287 C CA . ILE A 1 163 ? 0.881 11.477 -16.299 1.00 91.38 163 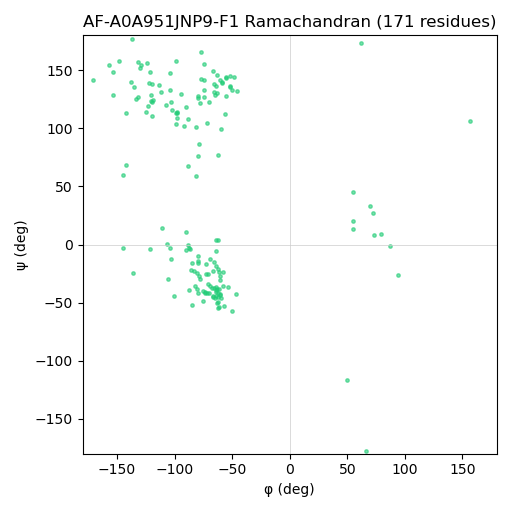ILE A CA 1
ATOM 1288 C C . ILE A 1 163 ? 1.877 12.570 -15.910 1.00 91.38 163 ILE A C 1
ATOM 1290 O O . ILE A 1 163 ? 1.524 13.744 -16.001 1.00 91.38 163 ILE A O 1
ATOM 1294 N N . LEU A 1 164 ? 3.087 12.212 -15.491 1.00 86.31 164 LEU A N 1
ATOM 1295 C CA . LEU A 1 164 ? 4.140 13.128 -15.065 1.00 86.31 164 LEU A CA 1
ATOM 1296 C C . LEU A 1 164 ? 5.184 13.342 -16.165 1.00 86.31 164 LEU A C 1
ATOM 1298 O O . LEU A 1 164 ? 5.598 14.478 -16.408 1.00 86.31 164 LEU A O 1
ATOM 1302 N N . MET A 1 165 ? 5.617 12.274 -16.839 1.00 80.19 165 MET A N 1
ATOM 1303 C CA . MET A 1 165 ? 6.738 12.346 -17.773 1.00 80.19 165 MET A CA 1
ATOM 1304 C C . MET A 1 165 ? 6.347 12.973 -19.120 1.00 80.19 165 MET A C 1
ATOM 1306 O O . MET A 1 165 ? 5.258 12.711 -19.644 1.00 80.19 165 MET A O 1
ATOM 1310 N N . PRO A 1 166 ? 7.235 13.782 -19.738 1.00 76.94 166 PRO A N 1
ATOM 1311 C CA . PRO A 1 166 ? 6.988 14.361 -21.054 1.00 76.94 166 PRO A CA 1
ATOM 1312 C C . PRO A 1 166 ? 6.678 13.306 -22.123 1.00 76.94 166 PRO A C 1
ATOM 1314 O O . PRO A 1 166 ? 7.293 12.244 -22.171 1.00 76.94 166 PRO A O 1
ATOM 1317 N N . TYR A 1 167 ? 5.788 13.637 -23.062 1.00 66.81 167 TYR A N 1
ATOM 1318 C CA . TYR A 1 167 ? 5.378 12.733 -24.149 1.00 66.81 167 TYR A CA 1
ATOM 1319 C C . TYR A 1 167 ? 6.532 12.240 -25.038 1.00 66.81 167 TYR A C 1
ATOM 1321 O O . TYR A 1 167 ? 6.406 11.208 -25.690 1.00 66.81 167 TYR A O 1
ATOM 1329 N N . ASN A 1 168 ? 7.640 12.985 -25.100 1.00 71.81 168 ASN A N 1
ATOM 1330 C CA . ASN A 1 168 ? 8.841 12.638 -25.863 1.00 71.81 168 ASN A CA 1
ATOM 1331 C C . ASN A 1 168 ? 9.867 11.825 -25.053 1.00 71.81 168 ASN A C 1
ATOM 1333 O O . ASN A 1 168 ? 10.999 11.662 -25.508 1.00 71.81 168 ASN A O 1
ATOM 1337 N N . TYR A 1 169 ? 9.501 11.339 -23.866 1.00 65.94 169 TYR A N 1
ATOM 1338 C CA . TYR A 1 169 ? 10.353 10.472 -23.066 1.00 65.94 169 TYR A CA 1
ATOM 1339 C C . TYR A 1 169 ? 10.434 9.076 -23.701 1.00 65.94 169 TYR A C 1
ATOM 1341 O O . TYR A 1 169 ? 9.475 8.301 -23.669 1.00 65.94 169 TYR A O 1
ATOM 1349 N N . ALA A 1 170 ? 11.574 8.804 -24.342 1.00 58.88 170 ALA A N 1
ATOM 1350 C CA . ALA A 1 170 ? 11.752 7.682 -25.260 1.00 58.88 170 ALA A CA 1
ATOM 1351 C C . ALA A 1 170 ? 11.975 6.325 -24.570 1.00 58.88 170 ALA A C 1
ATOM 1353 O O . ALA A 1 170 ? 11.616 5.314 -25.158 1.00 58.88 170 ALA A O 1
ATOM 1354 N N . GLU A 1 171 ? 12.525 6.286 -23.351 1.00 53.06 171 GLU A N 1
ATOM 1355 C CA . GLU A 1 171 ? 12.782 5.051 -22.595 1.00 53.06 171 GLU A CA 1
ATOM 1356 C C . GLU A 1 171 ? 13.206 5.381 -21.155 1.00 53.06 171 GLU A C 1
ATOM 1358 O O . GLU A 1 171 ? 13.943 6.344 -20.940 1.00 53.06 171 GLU A O 1
ATOM 1363 N N . GLY A 1 172 ? 12.746 4.575 -20.196 1.00 57.88 172 GLY A N 1
ATOM 1364 C CA . GLY A 1 172 ? 13.151 4.626 -18.791 1.00 57.88 172 GLY A CA 1
ATOM 1365 C C . GLY A 1 172 ? 12.093 4.022 -17.872 1.00 57.88 172 GLY A C 1
ATOM 1366 O O . GLY A 1 172 ? 11.047 4.637 -17.686 1.00 57.88 172 GLY A O 1
ATOM 1367 N N . HIS A 1 173 ? 12.390 2.824 -17.365 1.00 55.19 173 HIS A N 1
ATOM 1368 C CA . HIS A 1 173 ? 11.924 2.217 -16.117 1.00 55.19 173 HIS A CA 1
ATOM 1369 C C . HIS A 1 173 ? 13.046 1.280 -15.658 1.00 55.19 173 HIS A C 1
ATOM 1371 O O . HIS A 1 173 ? 13.557 0.539 -16.533 1.00 55.19 173 HIS A O 1
#

pLDDT: mean 84.96, std 18.5, range [38.0, 98.69]

Nearest PDB structures (foldseek):
  8e9i-assembly1_C  TM=9.098E-01  e=2.738E-12  Mycolicibacterium smegmatis MC2 155
  7z80-assembly1_C  TM=9.099E-01  e=4.508E-11  Escherichia coli BL21(DE3)
  7z83-assembly1_C  TM=8.903E-01  e=5.120E-11  Escherichia coli BL21(DE3)
  7z7t-assembly1_C  TM=8.903E-01  e=6.604E-11  Escherichia coli str. K-12 substr. MC4100
  7z0s-assembly1_E  TM=8.928E-01  e=3.043E-10  Escherichia coli K-12

Secondary structure (DSSP, 8-state):
--THHHHHHHHTTTT-SPPPSS----PPPP-------HHHHHHHHHHGGG--EEEEETTTEEEEE--GGGHHHHHHHHHHHH---EEEEEEEE---TTPPEEEEEEEEETTTTEEEEEEEEE-TT--EEE--TTT-TTHHHHHHHHHHHH--EEET-TT----SS-TT-----